Protein AF-A0A3M1HBL1-F1 (afdb_monomer)

Structure (mmCIF, N/CA/C/O backbone):
data_AF-A0A3M1HBL1-F1
#
_entry.id   AF-A0A3M1HBL1-F1
#
loop_
_atom_site.group_PDB
_atom_site.id
_atom_site.type_symbol
_atom_site.label_atom_id
_atom_site.label_alt_id
_atom_site.label_comp_id
_atom_site.label_asym_id
_atom_site.label_entity_id
_atom_site.label_seq_id
_atom_site.pdbx_PDB_ins_code
_atom_site.Cartn_x
_atom_site.Cartn_y
_atom_site.Cartn_z
_atom_site.occupancy
_atom_site.B_iso_or_equiv
_atom_site.auth_seq_id
_atom_site.auth_comp_id
_atom_site.auth_asym_id
_atom_site.auth_atom_id
_atom_site.pdbx_PDB_model_num
ATOM 1 N N . MET A 1 1 ? 3.962 16.143 -16.458 1.00 35.56 1 MET A N 1
ATOM 2 C CA . MET A 1 1 ? 2.927 15.581 -15.560 1.00 35.56 1 MET A CA 1
ATOM 3 C C . MET A 1 1 ? 3.289 14.121 -15.331 1.00 35.56 1 MET A C 1
ATOM 5 O O . MET A 1 1 ? 3.624 13.489 -16.328 1.00 35.56 1 MET A O 1
ATOM 9 N N . PRO A 1 2 ? 3.335 13.607 -14.090 1.00 46.78 2 PRO A N 1
ATOM 10 C CA . PRO A 1 2 ? 3.704 12.214 -13.854 1.00 46.78 2 PRO A CA 1
ATOM 11 C C . PRO A 1 2 ? 2.556 11.257 -14.205 1.00 46.78 2 PRO A C 1
ATOM 13 O O . PRO A 1 2 ? 1.390 11.564 -13.966 1.00 46.78 2 PRO A O 1
ATOM 16 N N . VAL A 1 3 ? 2.911 10.101 -14.770 1.00 53.88 3 VAL A N 1
ATOM 17 C CA . VAL A 1 3 ? 1.978 9.070 -15.245 1.00 53.88 3 VAL A CA 1
ATOM 18 C C . VAL A 1 3 ? 1.611 8.136 -14.086 1.00 53.88 3 VAL A C 1
ATOM 20 O O . VAL A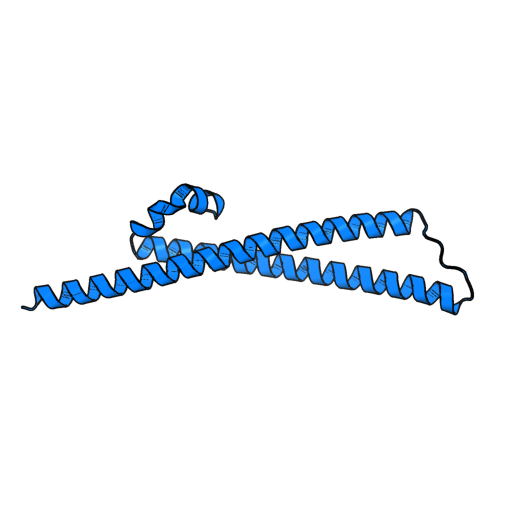 1 3 ? 2.450 7.369 -13.615 1.00 53.88 3 VAL A O 1
ATOM 23 N N . GLY A 1 4 ? 0.369 8.208 -13.596 1.00 60.81 4 GLY A N 1
ATOM 24 C CA . GLY A 1 4 ? -0.141 7.341 -12.517 1.00 60.81 4 GLY A CA 1
ATOM 25 C C . GLY A 1 4 ? -0.510 5.921 -12.983 1.00 60.81 4 GLY A C 1
ATOM 26 O O . GLY A 1 4 ? -0.608 5.667 -14.183 1.00 60.81 4 GLY A O 1
ATOM 27 N N . ILE A 1 5 ? -0.782 4.990 -12.047 1.00 66.19 5 ILE A N 1
ATOM 28 C CA . ILE A 1 5 ? -1.245 3.615 -12.366 1.00 66.19 5 ILE A CA 1
ATOM 29 C C . ILE A 1 5 ? -2.470 3.635 -13.292 1.00 66.19 5 ILE A C 1
ATOM 31 O O . ILE A 1 5 ? -2.560 2.829 -14.216 1.00 66.19 5 ILE A O 1
ATOM 35 N N . GLU A 1 6 ? -3.407 4.561 -13.079 1.00 63.94 6 GLU A N 1
ATOM 36 C CA . GLU A 1 6 ? -4.592 4.697 -13.934 1.00 63.94 6 GLU A CA 1
ATOM 37 C C . GLU A 1 6 ? -4.242 5.064 -15.382 1.00 63.94 6 GLU A C 1
ATOM 39 O O . GLU A 1 6 ? -4.877 4.569 -16.314 1.00 63.94 6 GLU A O 1
ATOM 44 N N . GLU A 1 7 ? -3.208 5.881 -15.600 1.00 64.06 7 GLU A N 1
ATOM 45 C CA . GLU A 1 7 ? -2.714 6.166 -16.948 1.00 64.06 7 GLU A CA 1
ATOM 46 C C . GLU A 1 7 ? -1.941 4.980 -17.533 1.00 64.06 7 GLU A C 1
ATOM 48 O O . GLU A 1 7 ? -2.054 4.726 -18.730 1.00 64.06 7 GLU A O 1
ATOM 53 N N . MET A 1 8 ? -1.217 4.207 -16.715 1.00 64.25 8 MET A N 1
ATOM 54 C CA . MET A 1 8 ? -0.540 2.984 -17.169 1.00 64.25 8 MET A CA 1
ATOM 55 C C . MET A 1 8 ? -1.518 1.862 -17.532 1.00 64.25 8 MET A C 1
ATOM 57 O O . MET A 1 8 ? -1.302 1.182 -18.530 1.00 64.25 8 MET A O 1
ATOM 61 N N . LYS A 1 9 ? -2.627 1.703 -16.794 1.00 65.75 9 LYS A N 1
ATOM 62 C CA . LYS A 1 9 ? -3.722 0.780 -17.148 1.00 65.75 9 LYS A CA 1
ATOM 63 C C . LYS A 1 9 ? -4.352 1.146 -18.494 1.00 65.75 9 LYS A C 1
ATOM 65 O O . LYS A 1 9 ? -4.619 0.258 -19.296 1.00 65.75 9 LYS A O 1
ATOM 70 N N . LYS A 1 10 ? -4.535 2.442 -18.776 1.00 67.50 10 LYS A N 1
ATOM 71 C CA . LYS A 1 10 ? -4.998 2.925 -20.094 1.00 67.50 10 LYS A CA 1
ATOM 72 C C . LYS A 1 10 ? -3.956 2.727 -21.200 1.00 67.50 10 LYS A C 1
ATOM 74 O O . LYS A 1 10 ? -4.321 2.601 -22.362 1.00 67.50 10 LYS A O 1
ATOM 79 N N . LYS A 1 11 ? -2.674 2.689 -20.837 1.00 58.66 11 LYS A N 1
ATOM 80 C CA . LYS A 1 11 ? -1.521 2.518 -21.729 1.00 58.66 11 LYS A CA 1
ATOM 81 C C . LYS A 1 11 ? -0.954 1.087 -21.704 1.00 58.66 11 LYS A C 1
ATOM 83 O O . LYS A 1 11 ? 0.223 0.910 -22.002 1.00 58.66 11 LYS A O 1
ATOM 88 N N . GLY A 1 12 ? -1.763 0.077 -21.363 1.00 55.12 12 GLY A N 1
ATOM 89 C CA . GLY A 1 12 ? -1.325 -1.317 -21.177 1.00 55.12 12 GLY A CA 1
ATOM 90 C C . GLY A 1 12 ? -0.524 -1.913 -22.346 1.00 55.12 12 GLY A C 1
ATOM 91 O O . GLY A 1 12 ? 0.402 -2.684 -22.104 1.00 55.12 12 GLY A O 1
ATOM 92 N N . ASP A 1 13 ? -0.791 -1.476 -23.582 1.00 54.62 13 ASP A N 1
ATOM 93 C CA . ASP A 1 13 ? -0.042 -1.878 -24.784 1.00 54.62 13 ASP A CA 1
ATOM 94 C C . ASP A 1 13 ? 1.206 -1.013 -25.064 1.00 54.62 13 ASP A C 1
ATOM 96 O O . ASP A 1 13 ? 2.123 -1.435 -25.767 1.00 54.62 13 ASP A O 1
ATOM 100 N N . ALA A 1 14 ? 1.302 0.183 -24.475 1.00 59.66 14 ALA A N 1
ATOM 101 C CA . ALA A 1 14 ? 2.342 1.161 -24.796 1.00 59.66 14 ALA A CA 1
ATOM 102 C C . ALA A 1 14 ? 3.688 0.875 -24.112 1.00 59.66 14 ALA A C 1
ATOM 104 O O . ALA A 1 14 ? 4.720 1.280 -24.635 1.00 59.66 14 ALA A O 1
ATOM 105 N N . LEU A 1 15 ? 3.723 0.131 -22.994 1.00 64.31 15 LEU A N 1
ATOM 106 C CA . LEU A 1 15 ? 4.977 -0.260 -22.316 1.00 64.31 15 LEU A CA 1
ATOM 107 C C . LEU A 1 15 ? 5.958 -0.986 -23.254 1.00 64.31 15 LEU A C 1
ATOM 109 O O . LEU A 1 15 ? 7.170 -0.947 -23.041 1.00 64.31 15 LEU A O 1
ATOM 113 N N . ALA A 1 16 ? 5.449 -1.663 -24.288 1.00 65.38 16 ALA A N 1
ATOM 114 C CA . ALA A 1 16 ? 6.265 -2.371 -25.264 1.00 65.38 16 ALA A CA 1
ATOM 115 C C . ALA A 1 16 ? 7.074 -1.436 -26.185 1.00 65.38 16 ALA A C 1
ATOM 117 O O . ALA A 1 16 ? 8.092 -1.877 -26.729 1.00 65.38 16 ALA A O 1
ATOM 118 N N . GLU A 1 17 ? 6.651 -0.183 -26.335 1.00 73.44 17 GLU A N 1
ATOM 119 C CA . GLU A 1 17 ? 7.204 0.781 -27.294 1.00 73.44 17 GLU A CA 1
ATOM 120 C C . GLU A 1 17 ? 7.992 1.914 -26.627 1.00 73.44 17 GLU A C 1
ATOM 122 O O . GLU A 1 17 ? 8.711 2.642 -27.312 1.00 73.44 17 GLU A O 1
ATOM 127 N N . LEU A 1 18 ? 7.910 2.046 -25.299 1.00 75.88 18 LEU A N 1
AT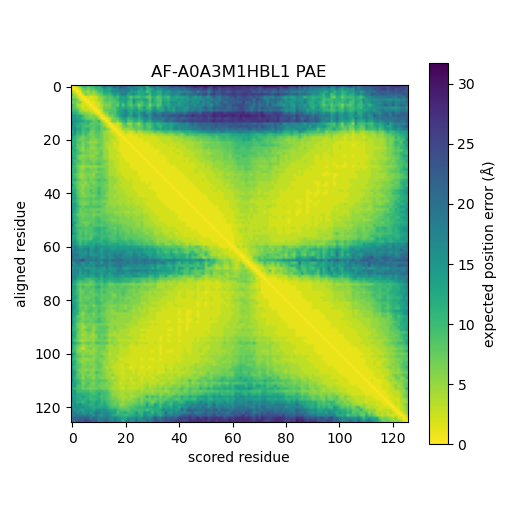OM 128 C CA . LEU A 1 18 ? 8.613 3.107 -24.580 1.00 75.88 18 LEU A CA 1
ATOM 129 C C . LEU A 1 18 ? 10.140 2.906 -24.603 1.00 75.88 18 LEU A C 1
ATOM 131 O O . LEU A 1 18 ? 10.628 1.780 -24.427 1.00 75.88 18 LEU A O 1
ATOM 135 N N . PRO A 1 19 ? 10.915 3.993 -24.769 1.00 83.12 19 PRO A N 1
ATOM 136 C CA . PRO A 1 19 ? 12.365 3.952 -24.662 1.00 83.12 19 PRO A CA 1
ATOM 137 C C . PRO A 1 19 ? 12.812 3.612 -23.234 1.00 83.12 19 PRO A C 1
ATOM 139 O O . PRO A 1 19 ? 12.086 3.781 -22.254 1.00 83.12 19 PRO A O 1
ATOM 142 N N . LEU A 1 20 ? 14.051 3.124 -23.111 1.00 84.38 20 LEU A N 1
ATOM 143 C CA . LEU A 1 20 ? 14.616 2.667 -21.837 1.00 84.38 20 LEU A CA 1
ATOM 144 C C . LEU A 1 20 ? 14.604 3.767 -20.768 1.00 84.38 20 LEU A C 1
ATOM 146 O O . LEU A 1 20 ? 14.395 3.475 -19.596 1.00 84.38 20 LEU A O 1
ATOM 150 N N . GLU A 1 21 ? 14.851 5.002 -21.180 1.00 86.75 21 GLU A N 1
ATOM 151 C CA . GLU A 1 21 ? 14.898 6.177 -20.323 1.00 86.75 21 GLU A CA 1
ATOM 152 C C . GLU A 1 21 ? 13.516 6.469 -19.707 1.00 86.75 21 GLU A C 1
ATOM 154 O O . GLU A 1 21 ? 13.409 6.588 -18.490 1.00 86.75 21 GLU A O 1
ATOM 159 N N . GLU A 1 22 ? 12.442 6.437 -20.502 1.00 84.62 22 GLU A N 1
ATOM 160 C CA . GLU A 1 22 ? 11.065 6.608 -20.006 1.00 84.62 22 GLU A CA 1
ATOM 161 C C . GLU A 1 22 ? 10.636 5.455 -19.087 1.00 84.62 22 GLU A C 1
ATOM 163 O O . GLU A 1 22 ? 9.992 5.670 -18.061 1.00 84.62 22 GLU A O 1
ATOM 168 N N . LEU A 1 23 ? 11.050 4.222 -19.404 1.00 83.81 23 LEU A N 1
ATOM 169 C CA . LEU A 1 23 ? 10.833 3.069 -18.527 1.00 83.81 23 LEU A CA 1
ATOM 170 C C . LEU A 1 23 ? 11.529 3.241 -17.167 1.00 83.81 23 LEU A C 1
ATOM 172 O O . LEU A 1 23 ? 10.984 2.820 -16.147 1.00 83.81 23 LEU A O 1
ATOM 176 N N . MET A 1 24 ? 12.717 3.852 -17.137 1.00 88.50 24 MET A N 1
ATOM 177 C CA . MET A 1 24 ? 13.429 4.151 -15.891 1.00 88.50 24 MET A CA 1
ATOM 178 C C . MET A 1 24 ? 12.721 5.244 -15.086 1.00 88.50 24 MET A C 1
ATOM 180 O O . MET A 1 24 ? 12.467 5.035 -13.904 1.00 88.50 24 MET A O 1
ATOM 184 N N . GLU A 1 25 ? 12.318 6.346 -15.722 1.00 89.25 25 GLU A N 1
ATOM 185 C CA . GLU A 1 25 ? 11.571 7.424 -15.056 1.00 89.25 25 GLU A CA 1
ATOM 186 C C . GLU A 1 25 ? 10.247 6.925 -14.457 1.00 89.25 25 GLU A C 1
ATOM 188 O O . GLU A 1 25 ? 9.892 7.258 -13.324 1.00 89.25 25 GLU A O 1
ATOM 193 N N . MET A 1 26 ? 9.530 6.065 -15.187 1.00 85.06 26 MET A N 1
ATOM 194 C CA . MET A 1 26 ? 8.314 5.418 -14.692 1.00 85.06 26 MET A CA 1
ATOM 195 C C . MET A 1 26 ? 8.592 4.506 -13.494 1.00 85.06 26 MET A C 1
ATOM 197 O O . MET A 1 26 ? 7.816 4.509 -12.538 1.00 85.06 26 MET A O 1
ATOM 201 N N . ALA A 1 27 ? 9.682 3.732 -13.521 1.00 89.19 27 ALA A N 1
ATOM 202 C CA . ALA A 1 27 ? 10.057 2.870 -12.402 1.00 89.19 27 ALA A CA 1
ATOM 203 C C . ALA A 1 27 ? 10.397 3.677 -11.143 1.00 89.19 27 ALA A C 1
ATOM 205 O O . ALA A 1 27 ? 9.933 3.328 -10.055 1.00 89.19 27 ALA A O 1
ATOM 206 N N . ASP A 1 28 ? 11.156 4.763 -11.284 1.00 91.94 28 ASP A N 1
ATOM 207 C CA . ASP A 1 28 ? 11.525 5.631 -10.164 1.00 91.94 28 ASP A CA 1
ATOM 208 C C . ASP A 1 28 ? 10.276 6.259 -9.533 1.00 91.94 28 ASP A C 1
ATOM 210 O O . ASP A 1 28 ? 10.088 6.196 -8.317 1.00 91.94 28 ASP A O 1
ATOM 214 N N . HIS A 1 29 ? 9.356 6.768 -10.359 1.00 89.25 29 HIS A N 1
ATOM 215 C CA . HIS A 1 29 ? 8.097 7.335 -9.881 1.00 89.25 29 HIS A CA 1
ATOM 216 C C . HIS A 1 29 ? 7.225 6.307 -9.143 1.00 89.25 29 HIS A C 1
ATOM 218 O O . HIS A 1 29 ? 6.761 6.568 -8.033 1.00 89.25 29 HIS A O 1
ATOM 224 N N . LEU A 1 30 ? 7.011 5.122 -9.729 1.00 90.06 30 LEU A N 1
ATOM 225 C CA . LEU A 1 30 ? 6.214 4.069 -9.087 1.00 90.06 30 LEU A CA 1
ATOM 226 C C . LEU A 1 30 ? 6.853 3.582 -7.782 1.00 90.06 30 LEU A C 1
ATOM 228 O O . LEU A 1 30 ? 6.130 3.212 -6.865 1.00 90.06 30 LEU A O 1
ATOM 232 N N . THR A 1 31 ? 8.184 3.594 -7.685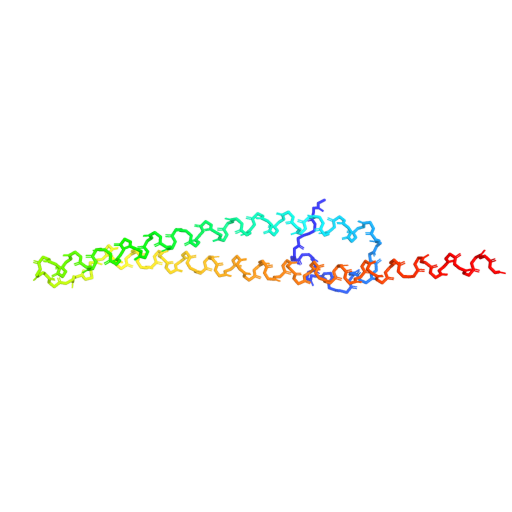 1.00 92.00 31 THR A N 1
ATOM 233 C CA . THR A 1 31 ? 8.897 3.233 -6.452 1.00 92.00 31 THR A CA 1
ATOM 234 C C . THR A 1 31 ? 8.619 4.249 -5.345 1.00 92.00 31 THR A C 1
ATOM 236 O O . THR A 1 31 ? 8.291 3.854 -4.230 1.00 92.00 31 THR A O 1
ATOM 239 N N . ILE A 1 32 ? 8.671 5.549 -5.656 1.00 94.25 32 ILE A N 1
ATOM 240 C CA . ILE A 1 32 ? 8.361 6.621 -4.694 1.00 94.25 32 ILE A CA 1
ATOM 241 C C . ILE A 1 32 ? 6.913 6.515 -4.201 1.00 94.25 32 ILE A C 1
ATOM 243 O O . ILE A 1 32 ? 6.654 6.591 -2.999 1.00 94.25 32 ILE A O 1
ATOM 247 N N . GLU A 1 33 ? 5.966 6.318 -5.119 1.00 92.31 33 GLU A N 1
ATOM 248 C CA . GLU A 1 33 ? 4.552 6.160 -4.772 1.00 92.31 33 GLU A CA 1
ATOM 249 C C . GLU A 1 33 ? 4.312 4.898 -3.930 1.00 92.31 33 GLU A C 1
ATOM 251 O O . GLU A 1 33 ? 3.633 4.966 -2.906 1.00 92.31 33 GLU A O 1
ATOM 256 N N . LEU A 1 34 ? 4.937 3.771 -4.291 1.00 94.00 34 LEU A N 1
ATOM 257 C CA . LEU A 1 34 ? 4.867 2.532 -3.518 1.00 94.00 34 LEU A CA 1
ATOM 258 C C . LEU A 1 34 ? 5.415 2.716 -2.098 1.00 94.00 34 LEU A C 1
ATOM 260 O O . LEU A 1 34 ? 4.807 2.234 -1.146 1.00 94.00 34 LEU A O 1
ATOM 264 N N . GLU A 1 35 ? 6.543 3.405 -1.922 1.00 95.81 35 GLU A N 1
ATOM 265 C CA . GLU A 1 35 ? 7.101 3.672 -0.591 1.00 95.81 35 GLU A CA 1
ATOM 266 C C . GLU A 1 35 ? 6.161 4.527 0.263 1.00 95.81 35 GLU A C 1
ATOM 268 O O . GLU A 1 35 ? 5.966 4.254 1.452 1.00 95.81 35 GLU A O 1
ATOM 273 N N . LYS A 1 36 ? 5.567 5.561 -0.336 1.00 95.69 36 LYS A N 1
ATOM 274 C CA . LYS A 1 36 ? 4.619 6.446 0.343 1.00 95.69 36 LYS A CA 1
ATOM 275 C C . LYS A 1 36 ? 3.380 5.680 0.804 1.00 95.69 36 LYS A C 1
ATOM 277 O O . LYS A 1 36 ? 3.024 5.764 1.980 1.00 95.69 36 LYS A O 1
ATOM 282 N N . ASP A 1 37 ? 2.775 4.906 -0.087 1.00 94.81 37 ASP A N 1
ATOM 283 C CA . ASP A 1 37 ? 1.555 4.154 0.200 1.00 94.81 37 ASP A CA 1
ATOM 284 C C . ASP A 1 37 ? 1.827 2.955 1.124 1.00 94.81 37 ASP A C 1
ATOM 286 O O . ASP A 1 37 ? 0.992 2.597 1.952 1.00 94.81 37 ASP A O 1
ATOM 290 N N . THR A 1 38 ? 3.025 2.364 1.075 1.00 95.12 38 THR A N 1
ATOM 291 C CA . THR A 1 38 ? 3.459 1.353 2.057 1.00 95.12 38 THR A CA 1
ATOM 292 C C . THR A 1 38 ? 3.517 1.945 3.464 1.00 95.12 38 THR A C 1
ATOM 294 O O . THR A 1 38 ? 2.956 1.366 4.394 1.00 95.12 38 THR A O 1
ATOM 297 N N . ARG A 1 39 ? 4.103 3.138 3.632 1.00 96.81 39 ARG A N 1
ATOM 298 C CA . ARG A 1 39 ? 4.110 3.832 4.934 1.00 96.81 39 ARG A CA 1
ATOM 299 C C . ARG A 1 39 ? 2.703 4.202 5.401 1.00 96.81 39 ARG A C 1
ATOM 301 O O . ARG A 1 39 ? 2.442 4.226 6.601 1.00 96.81 39 ARG A O 1
ATOM 308 N N . GLU A 1 40 ? 1.797 4.529 4.483 1.00 95.31 40 GLU A N 1
ATOM 309 C CA . GLU A 1 40 ? 0.394 4.783 4.821 1.00 95.31 40 GLU A CA 1
ATOM 310 C C . GLU A 1 40 ? -0.310 3.507 5.309 1.00 95.31 40 GLU A C 1
ATOM 312 O O . GLU A 1 40 ? -0.962 3.533 6.355 1.00 95.31 40 GLU A O 1
ATOM 317 N N . ALA A 1 41 ? -0.109 2.375 4.628 1.00 95.62 41 ALA A N 1
ATOM 318 C CA . ALA A 1 41 ? -0.623 1.078 5.065 1.00 95.62 41 ALA A CA 1
ATOM 319 C C . ALA A 1 41 ? -0.112 0.700 6.467 1.00 95.62 41 ALA A C 1
ATOM 321 O O . ALA A 1 41 ? -0.907 0.329 7.329 1.00 95.62 41 ALA A O 1
ATOM 322 N N . GLU A 1 42 ? 1.186 0.873 6.735 1.00 96.94 42 GLU A N 1
ATOM 323 C CA . GLU A 1 42 ? 1.779 0.628 8.060 1.00 96.94 42 GLU A CA 1
ATOM 324 C C . GLU A 1 42 ? 1.128 1.485 9.159 1.00 96.94 42 GLU A C 1
ATOM 326 O O . GLU A 1 42 ? 0.903 1.013 10.278 1.00 96.94 42 GLU A O 1
ATOM 331 N N . ARG A 1 43 ? 0.777 2.744 8.853 1.00 96.12 43 ARG A N 1
ATOM 332 C CA . ARG A 1 43 ? 0.067 3.623 9.797 1.00 96.12 43 ARG A CA 1
ATOM 333 C C . ARG A 1 43 ? -1.336 3.112 10.100 1.00 96.12 43 ARG A C 1
ATOM 335 O O . ARG A 1 43 ? -1.710 3.084 11.272 1.00 96.12 43 ARG A O 1
ATOM 342 N N . PHE A 1 44 ? -2.095 2.694 9.087 1.00 96.38 44 PHE A N 1
ATOM 343 C CA . PHE A 1 44 ? -3.420 2.106 9.305 1.00 96.38 44 PHE A CA 1
ATOM 344 C C . PHE A 1 44 ? -3.333 0.806 10.110 1.00 96.38 44 PHE A C 1
ATOM 346 O O . PHE A 1 44 ? -4.081 0.637 11.071 1.00 96.38 44 PHE A O 1
ATOM 353 N N . GLU A 1 45 ? -2.381 -0.080 9.804 1.00 96.25 45 GLU A N 1
ATOM 354 C CA . GLU A 1 45 ? -2.157 -1.309 10.579 1.00 96.25 45 GLU A CA 1
ATOM 355 C C . GLU A 1 45 ? -1.837 -1.021 12.050 1.00 96.25 45 GLU A C 1
ATOM 357 O O . GLU A 1 45 ? -2.340 -1.708 12.946 1.00 96.25 45 GLU A O 1
ATOM 362 N N . ALA A 1 46 ? -1.030 0.009 12.320 1.00 96.19 46 ALA A N 1
ATOM 363 C CA . ALA A 1 46 ? -0.744 0.451 13.679 1.00 96.19 46 ALA A CA 1
ATOM 364 C C . ALA A 1 46 ? -2.003 0.984 14.387 1.00 96.19 46 ALA A C 1
ATOM 366 O O . ALA A 1 46 ? -2.258 0.605 15.531 1.00 96.19 46 ALA A O 1
ATOM 367 N N . GLN A 1 47 ? -2.814 1.806 13.712 1.00 95.19 47 GLN A N 1
ATOM 368 C CA . GLN A 1 47 ? -4.078 2.324 14.255 1.00 95.19 47 GLN A CA 1
ATOM 369 C C . GLN A 1 47 ? -5.063 1.195 14.584 1.00 95.19 47 GLN A C 1
ATOM 371 O O . GLN A 1 47 ? -5.553 1.123 15.711 1.00 95.19 47 GLN A O 1
ATOM 376 N N . ILE A 1 48 ? -5.284 0.269 13.645 1.00 96.25 48 ILE A N 1
ATOM 377 C CA . ILE A 1 48 ? -6.136 -0.916 13.829 1.00 96.25 48 ILE A CA 1
ATOM 378 C C . ILE A 1 48 ? -5.669 -1.721 15.041 1.00 96.25 48 ILE A C 1
ATOM 380 O O . ILE A 1 48 ? -6.479 -2.112 15.883 1.00 96.25 4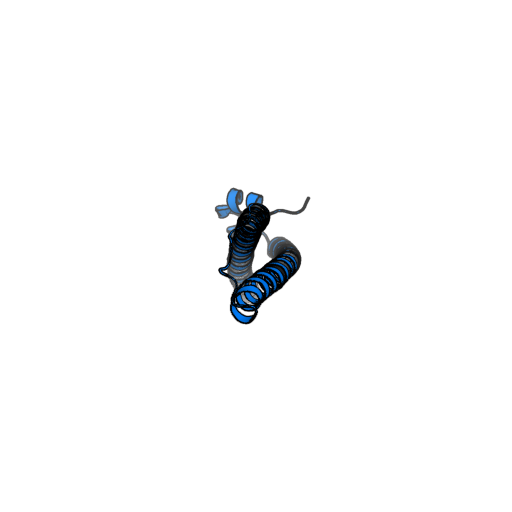8 ILE A O 1
ATOM 384 N N . ARG A 1 49 ? -4.357 -1.954 15.168 1.00 96.94 49 ARG A N 1
ATOM 385 C CA . ARG A 1 49 ? -3.783 -2.709 16.288 1.00 96.94 49 ARG A CA 1
ATOM 386 C C . ARG A 1 49 ? -4.072 -2.045 17.631 1.00 96.94 49 ARG A C 1
ATOM 388 O O . ARG A 1 49 ? -4.489 -2.736 18.558 1.00 96.94 49 ARG A O 1
ATOM 395 N N . VAL A 1 50 ? -3.862 -0.733 17.733 1.00 96.19 50 VAL A N 1
ATOM 396 C CA . VAL A 1 50 ? -4.124 0.032 18.963 1.00 96.19 50 VAL A CA 1
ATOM 397 C C . VAL A 1 50 ? -5.604 -0.038 19.335 1.00 96.19 50 VAL A C 1
ATOM 399 O O . VAL A 1 50 ? -5.927 -0.352 20.479 1.00 96.19 50 VAL A O 1
ATOM 402 N N . ILE A 1 51 ? -6.503 0.176 18.371 1.00 95.00 51 ILE A N 1
ATOM 403 C CA . ILE A 1 51 ? -7.953 0.140 18.608 1.00 95.00 51 ILE A CA 1
ATOM 404 C C . ILE A 1 51 ? -8.394 -1.263 19.045 1.00 95.00 51 ILE A C 1
ATOM 406 O O . ILE A 1 51 ? -9.066 -1.408 20.065 1.00 95.00 51 ILE A O 1
ATOM 410 N N . LYS A 1 52 ? -7.966 -2.319 18.339 1.00 95.31 52 LYS A N 1
ATOM 411 C CA . LYS A 1 52 ? -8.289 -3.710 18.703 1.00 95.31 52 LYS A CA 1
ATOM 412 C C . LYS A 1 52 ? -7.783 -4.080 20.096 1.00 95.31 52 LYS A C 1
ATOM 414 O O . LYS A 1 52 ? -8.496 -4.756 20.838 1.00 95.31 52 LYS A O 1
ATOM 419 N N . GLN A 1 53 ? -6.583 -3.629 20.464 1.00 95.81 53 GLN A N 1
ATOM 420 C CA . GLN A 1 53 ? -6.030 -3.850 21.799 1.00 95.81 53 GLN A CA 1
ATOM 421 C C . GLN A 1 53 ? -6.862 -3.134 22.873 1.00 95.81 53 GLN A C 1
ATOM 423 O O . GLN A 1 53 ? -7.250 -3.768 23.852 1.00 95.81 53 GLN A O 1
ATOM 428 N N . ALA A 1 54 ? -7.223 -1.866 22.658 1.00 91.88 54 ALA A N 1
ATOM 429 C CA . ALA A 1 54 ? -8.063 -1.108 23.586 1.00 91.88 54 ALA A CA 1
ATOM 430 C C . ALA A 1 54 ? -9.454 -1.746 23.769 1.00 91.88 54 ALA A C 1
ATOM 432 O O . ALA A 1 54 ? -9.936 -1.890 24.892 1.00 91.88 54 ALA A O 1
ATOM 433 N N . LEU A 1 55 ? -10.083 -2.206 22.681 1.00 92.38 55 LEU A N 1
ATOM 434 C CA . LEU A 1 55 ? -11.372 -2.906 22.735 1.00 92.38 55 LEU A CA 1
ATOM 435 C C . LEU A 1 55 ? -11.280 -4.237 23.493 1.00 92.38 55 LEU A C 1
ATOM 437 O O . LEU A 1 55 ? -12.206 -4.607 24.220 1.00 92.38 55 LEU A O 1
ATOM 441 N N . LYS A 1 56 ? -10.169 -4.965 23.336 1.00 92.38 56 LYS A N 1
ATOM 442 C CA . LYS A 1 56 ? -9.908 -6.201 24.080 1.00 92.38 56 LYS A CA 1
ATOM 443 C C . LYS A 1 56 ? -9.762 -5.922 25.576 1.00 92.38 56 LYS A C 1
ATOM 445 O O . LYS A 1 56 ? -10.418 -6.587 26.375 1.00 92.38 56 LYS A O 1
ATOM 450 N N . GLU A 1 57 ? -8.957 -4.932 25.946 1.00 92.12 57 GLU A N 1
ATOM 451 C CA . GLU A 1 57 ? -8.757 -4.527 27.341 1.00 92.12 57 GLU A CA 1
ATOM 452 C C . GLU A 1 57 ? -10.061 -4.062 27.989 1.00 92.12 57 GLU A C 1
ATOM 454 O O . GLU A 1 57 ? -10.363 -4.463 29.111 1.00 92.12 57 GLU A O 1
ATOM 459 N N . TYR A 1 58 ? -10.879 -3.302 27.259 1.00 88.69 58 TYR A N 1
ATOM 460 C CA . TYR A 1 58 ? -12.198 -2.875 27.718 1.00 88.69 58 TYR A CA 1
ATOM 461 C C . TYR A 1 58 ? -13.116 -4.073 28.024 1.00 88.69 58 TYR A C 1
ATOM 463 O O . TYR A 1 58 ? -13.679 -4.164 29.117 1.00 88.69 58 TYR A O 1
ATOM 471 N N . LYS A 1 59 ? -13.195 -5.055 27.112 1.00 87.62 59 LYS A N 1
ATOM 472 C CA . LYS A 1 59 ? -13.964 -6.299 27.319 1.00 87.62 59 LYS A CA 1
ATOM 473 C C . LYS A 1 59 ? -13.454 -7.122 28.502 1.00 87.62 59 LYS A C 1
ATOM 475 O O . LYS A 1 59 ? -14.246 -7.697 29.251 1.00 87.62 59 LYS A O 1
ATOM 480 N N . GLU A 1 60 ? -12.137 -7.230 28.654 1.00 89.75 60 GLU A N 1
ATOM 481 C CA . GLU A 1 60 ? -11.515 -7.962 29.760 1.00 89.75 60 GLU A CA 1
ATOM 482 C C . GLU A 1 60 ? -11.712 -7.252 31.105 1.00 89.75 60 GLU A C 1
ATOM 484 O O . GLU A 1 60 ? -11.943 -7.923 32.113 1.00 89.75 60 GLU A O 1
ATOM 489 N N . GLY A 1 61 ? -11.684 -5.917 31.122 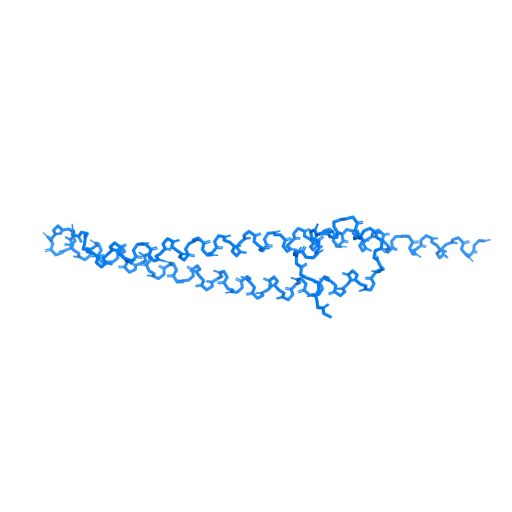1.00 88.12 61 GLY A N 1
ATOM 490 C CA . GLY A 1 61 ? -11.958 -5.091 32.296 1.00 88.12 61 GLY A CA 1
ATOM 491 C C . GLY A 1 61 ? -13.346 -5.354 32.872 1.00 88.12 61 GLY A C 1
ATOM 492 O O . GLY A 1 61 ? -13.461 -5.685 34.051 1.00 88.12 61 GLY A O 1
ATOM 493 N N . SER A 1 62 ? -14.386 -5.348 32.029 1.00 82.38 62 SER A N 1
ATOM 494 C CA . SER A 1 62 ? -15.754 -5.653 32.479 1.00 82.38 62 SER A CA 1
ATOM 495 C C . SER A 1 62 ? -15.858 -7.041 33.120 1.00 82.38 62 SER A C 1
ATOM 497 O O . SER A 1 62 ? -16.480 -7.191 34.172 1.00 82.38 62 SER A O 1
ATOM 499 N N . LYS A 1 63 ? -15.191 -8.053 32.540 1.00 82.81 63 LYS A N 1
ATOM 500 C CA . LYS A 1 63 ? -15.164 -9.414 33.101 1.00 82.81 63 LYS A CA 1
ATOM 501 C C . LYS A 1 63 ? -14.464 -9.475 34.459 1.00 82.81 63 LYS A C 1
ATOM 503 O O . LYS A 1 63 ? -14.962 -10.151 35.355 1.00 82.81 63 LYS A O 1
ATOM 508 N N . LYS A 1 64 ? -13.323 -8.793 34.616 1.00 86.56 64 LYS A N 1
ATOM 509 C CA . LYS A 1 64 ? -12.564 -8.762 35.882 1.00 86.56 64 LYS A CA 1
ATOM 510 C C . LYS A 1 64 ? -13.353 -8.113 37.016 1.00 86.56 64 LYS A C 1
ATOM 512 O O . LYS A 1 64 ? -13.211 -8.517 38.163 1.00 86.56 64 LYS A O 1
ATOM 517 N N . GLU A 1 65 ? -14.213 -7.158 36.692 1.00 84.75 65 GLU A N 1
ATOM 518 C CA . GLU A 1 65 ? -15.091 -6.484 37.651 1.00 84.75 65 GLU A CA 1
ATOM 519 C C . GLU A 1 65 ? -16.390 -7.258 37.932 1.00 84.75 65 GLU A C 1
ATOM 521 O O . GLU A 1 65 ? -17.273 -6.752 38.622 1.00 84.75 65 GLU A O 1
ATOM 526 N N . GLY A 1 66 ? -16.545 -8.470 37.383 1.00 83.44 66 GLY A N 1
ATOM 527 C CA . GLY A 1 66 ? -17.757 -9.276 37.538 1.00 83.44 66 GLY A CA 1
ATOM 528 C C . GLY A 1 66 ? -18.983 -8.693 36.828 1.00 83.44 66 GLY A C 1
ATOM 529 O O . GLY A 1 66 ? -20.104 -9.136 37.075 1.00 83.44 66 GLY A O 1
ATOM 530 N N . ARG A 1 67 ? -18.791 -7.706 35.944 1.00 84.06 67 ARG A N 1
ATOM 531 C CA . ARG A 1 67 ? -19.859 -7.063 35.177 1.00 84.06 67 ARG A CA 1
ATOM 532 C C . ARG A 1 67 ? -20.052 -7.778 33.843 1.00 84.06 67 ARG A C 1
ATOM 534 O O . ARG A 1 67 ? -19.099 -8.203 33.188 1.00 84.06 67 ARG A O 1
ATOM 541 N N . ARG A 1 68 ? -21.307 -7.902 33.407 1.00 81.44 68 ARG A N 1
ATOM 542 C CA . ARG A 1 68 ? -21.601 -8.351 32.043 1.00 81.44 68 ARG A CA 1
ATOM 543 C C . ARG A 1 68 ? -21.204 -7.225 31.090 1.00 81.44 68 ARG A C 1
ATOM 545 O O . ARG A 1 68 ? -21.606 -6.087 31.294 1.00 81.44 68 ARG A O 1
ATOM 552 N N . PHE A 1 69 ? -20.388 -7.5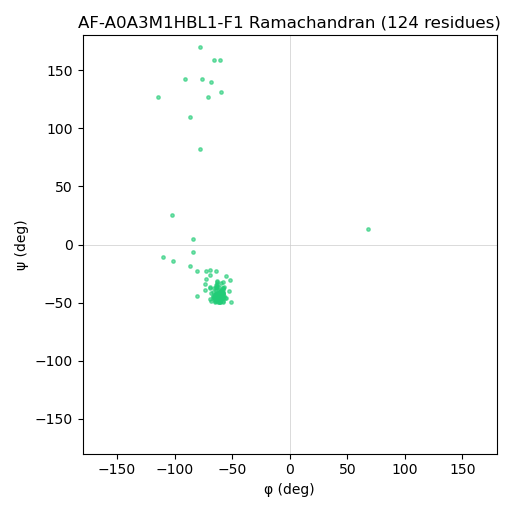44 30.090 1.00 83.06 69 PHE A N 1
ATOM 553 C CA . PHE A 1 69 ? -20.029 -6.597 29.038 1.00 83.06 69 PHE A CA 1
ATOM 554 C C . PHE A 1 69 ? -21.291 -6.139 28.296 1.00 83.06 69 PHE A C 1
ATOM 556 O O . PHE A 1 69 ? -22.100 -6.982 27.898 1.00 83.06 69 PHE A O 1
ATOM 563 N N . GLU A 1 70 ? -21.437 -4.829 28.118 1.00 84.12 70 GLU A N 1
ATOM 564 C CA . GLU A 1 70 ? -22.547 -4.212 27.397 1.00 84.12 70 GLU A CA 1
ATOM 565 C C . GLU A 1 70 ? -22.020 -3.536 26.129 1.00 84.12 70 GLU A C 1
ATOM 567 O O . GLU A 1 70 ? -21.088 -2.732 26.173 1.00 84.12 70 GLU A O 1
ATOM 572 N N . GLU A 1 71 ? -22.613 -3.882 24.987 1.00 85.00 71 GLU A N 1
ATOM 573 C CA . GLU A 1 71 ? -22.321 -3.245 23.704 1.00 85.00 71 GLU A CA 1
ATOM 574 C C . GLU A 1 71 ? -23.033 -1.897 23.629 1.00 85.00 71 GLU A C 1
ATOM 576 O O . GLU A 1 71 ? -24.123 -1.772 23.064 1.00 85.00 71 GLU A O 1
ATOM 581 N N . THR A 1 72 ? -22.403 -0.894 24.234 1.00 89.19 72 THR A N 1
ATOM 582 C CA . THR A 1 72 ? -22.862 0.494 24.186 1.00 89.19 72 THR A CA 1
ATOM 583 C C . THR A 1 72 ? -22.889 1.019 22.749 1.00 89.19 72 THR A C 1
ATOM 585 O O . THR A 1 72 ? -22.187 0.511 21.870 1.00 89.19 72 THR A O 1
ATOM 588 N N . ASP A 1 73 ? -23.665 2.074 22.502 1.00 92.44 73 ASP A N 1
ATOM 589 C CA . ASP A 1 73 ? -23.700 2.715 21.181 1.00 92.44 73 ASP A CA 1
ATOM 590 C C . ASP A 1 73 ? -22.314 3.231 20.773 1.00 92.44 73 ASP A C 1
ATOM 592 O O . ASP A 1 73 ? -21.865 2.973 19.660 1.00 92.44 73 ASP A O 1
ATOM 596 N N . LEU A 1 74 ? -21.562 3.801 21.722 1.00 88.69 74 LEU A N 1
ATOM 597 C CA . LEU A 1 74 ? -20.166 4.191 21.515 1.00 88.69 74 LEU A CA 1
ATOM 598 C C . LEU A 1 74 ? -19.281 3.008 21.084 1.00 88.69 74 LEU A C 1
ATOM 600 O O . LEU A 1 74 ? -18.439 3.155 20.204 1.00 88.69 74 LEU A O 1
ATOM 604 N N . TYR A 1 75 ? -19.449 1.826 21.687 1.00 90.88 75 TYR A N 1
ATOM 605 C CA . TYR A 1 75 ? -18.687 0.642 21.283 1.00 90.88 75 TYR A CA 1
ATOM 606 C C . TYR A 1 75 ? -18.993 0.257 19.830 1.00 90.88 75 TYR A C 1
ATOM 608 O O . TYR A 1 75 ? -18.071 -0.041 19.072 1.00 90.88 75 TYR A O 1
ATOM 616 N N . LYS A 1 76 ? -20.267 0.298 19.425 1.00 92.69 76 LYS A N 1
ATOM 617 C CA . LYS A 1 76 ? -20.673 0.004 18.043 1.00 92.69 76 LYS A CA 1
ATOM 618 C C . LYS A 1 76 ? -20.106 1.029 17.064 1.00 92.69 76 LYS A C 1
ATOM 620 O O . LYS A 1 76 ? -19.582 0.629 16.033 1.00 92.69 76 LYS A O 1
ATOM 625 N N . GLU A 1 77 ? -20.137 2.315 17.407 1.00 94.12 77 GLU A N 1
ATOM 626 C CA . GLU A 1 77 ? -19.530 3.380 16.596 1.00 94.12 77 GLU A CA 1
ATOM 627 C C . GLU A 1 77 ? -18.025 3.159 16.388 1.00 94.12 77 GLU A C 1
ATOM 629 O O . GLU A 1 77 ? -17.528 3.306 15.272 1.00 94.12 77 GLU A O 1
ATOM 634 N N . ILE A 1 78 ? -17.301 2.744 17.434 1.00 93.44 78 ILE A N 1
ATOM 635 C CA . ILE A 1 78 ? -15.870 2.425 17.327 1.00 93.44 78 ILE A CA 1
ATOM 636 C C . ILE A 1 78 ? -15.636 1.222 16.406 1.00 93.44 78 ILE A C 1
ATOM 638 O O . ILE A 1 78 ? -14.666 1.230 15.650 1.00 93.44 78 ILE A O 1
ATOM 642 N N . ILE A 1 79 ? -16.492 0.196 16.456 1.00 93.69 79 ILE A N 1
ATOM 643 C CA . ILE A 1 79 ? -16.395 -0.955 15.547 1.00 93.69 79 ILE A CA 1
ATOM 644 C C . ILE A 1 79 ? -16.628 -0.520 14.099 1.00 93.69 79 ILE A C 1
ATOM 646 O O . ILE A 1 79 ? -15.787 -0.815 13.260 1.00 93.69 79 ILE A O 1
ATOM 650 N N . THR A 1 80 ? -17.678 0.253 13.814 1.00 95.19 80 THR A N 1
ATOM 651 C CA . THR A 1 80 ? -17.925 0.776 12.460 1.00 95.19 80 THR A CA 1
ATOM 652 C C . THR A 1 80 ? -16.737 1.597 11.949 1.00 95.19 80 THR A C 1
ATOM 654 O O . THR A 1 80 ? -16.283 1.413 10.825 1.00 95.19 80 THR A O 1
ATOM 657 N N . PHE A 1 81 ? -16.171 2.465 12.792 1.00 94.06 81 PHE A N 1
ATOM 658 C CA . PHE A 1 81 ? -14.983 3.240 12.437 1.00 94.06 81 PHE A CA 1
ATOM 659 C C . PHE A 1 81 ? -13.746 2.361 12.189 1.00 94.06 81 PHE A C 1
ATOM 661 O O . PHE A 1 81 ? -12.924 2.665 11.324 1.00 94.06 81 PHE A O 1
ATOM 668 N N . LEU A 1 82 ? -13.588 1.276 12.953 1.00 95.75 82 LEU A N 1
ATOM 669 C CA . LEU A 1 82 ? -12.516 0.308 12.743 1.00 95.75 82 LEU A CA 1
ATOM 670 C C . LEU A 1 82 ? -12.667 -0.390 11.389 1.00 95.75 82 LEU A C 1
ATOM 672 O O . LEU A 1 82 ? -11.681 -0.478 10.659 1.00 95.75 82 LEU A O 1
ATOM 676 N N . ASP A 1 83 ? -13.881 -0.819 11.048 1.00 95.81 83 ASP A N 1
ATOM 677 C CA . ASP A 1 83 ? -14.193 -1.454 9.766 1.00 95.81 83 ASP A CA 1
ATOM 678 C C . ASP A 1 83 ? -13.877 -0.499 8.598 1.00 95.81 83 ASP A C 1
ATOM 680 O O . ASP A 1 83 ? -13.192 -0.884 7.648 1.00 95.81 83 ASP A O 1
ATOM 684 N N . ASP A 1 84 ? -14.234 0.787 8.713 1.00 96.38 84 ASP A N 1
ATOM 685 C CA . ASP A 1 84 ? -13.891 1.815 7.718 1.00 96.38 84 ASP A CA 1
ATOM 686 C C . ASP A 1 84 ? -12.369 1.959 7.511 1.00 96.38 84 ASP A C 1
ATOM 688 O O . ASP A 1 84 ? -11.890 2.147 6.384 1.00 96.38 84 ASP A O 1
ATOM 692 N N . ILE A 1 85 ? -11.572 1.893 8.588 1.00 94.56 85 ILE A N 1
ATOM 693 C CA . ILE A 1 85 ? -10.103 1.929 8.491 1.00 94.56 85 ILE A CA 1
ATOM 694 C C . ILE A 1 85 ? -9.578 0.654 7.826 1.00 94.56 85 ILE A C 1
ATOM 696 O O . ILE A 1 85 ? -8.666 0.735 6.999 1.00 94.56 85 ILE A O 1
ATOM 700 N N . GLU A 1 86 ? -10.130 -0.509 8.164 1.00 96.00 86 GLU A N 1
ATOM 701 C CA . GLU A 1 86 ? -9.744 -1.785 7.558 1.00 96.00 86 GLU A CA 1
ATOM 702 C C . GLU A 1 86 ? -10.014 -1.796 6.053 1.00 96.00 86 GLU A C 1
ATOM 704 O O . GLU A 1 86 ? -9.136 -2.178 5.276 1.00 96.00 86 GLU A O 1
ATOM 709 N N . GLU A 1 87 ? -11.156 -1.267 5.614 1.00 96.69 87 GLU A N 1
ATOM 710 C CA . GLU A 1 87 ? -11.433 -1.097 4.190 1.00 96.69 87 GLU A CA 1
A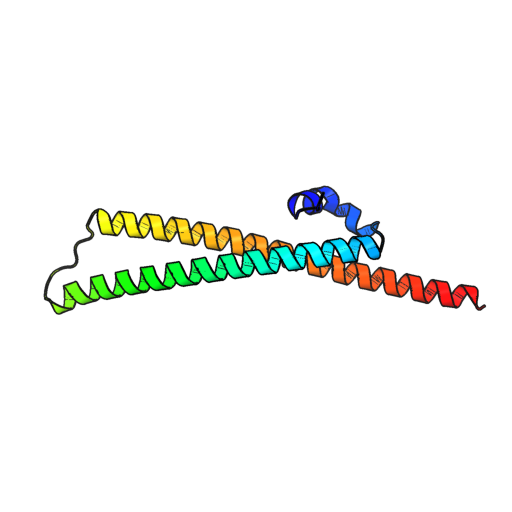TOM 711 C C . GLU A 1 87 ? -10.427 -0.166 3.503 1.00 96.69 87 GLU A C 1
ATOM 713 O O . GLU A 1 87 ? -9.992 -0.418 2.375 1.00 96.69 87 GLU A O 1
ATOM 718 N N . ARG A 1 88 ? -10.043 0.938 4.159 1.00 95.00 88 ARG A N 1
ATOM 719 C CA . ARG A 1 88 ? -9.020 1.853 3.625 1.00 95.00 88 ARG A CA 1
ATOM 720 C C . ARG A 1 88 ? -7.665 1.166 3.511 1.00 95.00 88 ARG A C 1
ATOM 722 O O . ARG A 1 88 ? -7.016 1.321 2.477 1.00 95.00 88 ARG A O 1
ATOM 729 N N . LEU A 1 89 ? -7.257 0.406 4.526 1.00 96.19 89 LEU A N 1
ATOM 730 C CA . LEU A 1 89 ? -6.025 -0.379 4.496 1.00 96.19 89 LEU A CA 1
ATOM 731 C C . LEU A 1 89 ? -6.031 -1.361 3.323 1.00 96.19 89 LEU A C 1
ATOM 733 O O . LEU A 1 89 ? -5.046 -1.438 2.589 1.00 96.19 89 LEU A O 1
ATOM 737 N N . GLU A 1 90 ? -7.137 -2.075 3.121 1.00 96.12 90 GLU A N 1
ATOM 738 C CA . GLU A 1 90 ? -7.258 -3.040 2.031 1.00 96.12 90 GLU A CA 1
ATOM 739 C C . GLU A 1 90 ? -7.127 -2.357 0.664 1.00 96.12 90 GLU A C 1
ATOM 741 O O . GLU A 1 90 ? -6.354 -2.803 -0.184 1.00 96.12 90 GLU A O 1
ATOM 746 N N . ARG A 1 91 ? -7.775 -1.200 0.472 1.00 94.00 91 ARG A N 1
ATOM 747 C CA . ARG A 1 91 ? -7.629 -0.403 -0.759 1.00 94.00 91 ARG A CA 1
ATOM 748 C C . ARG A 1 91 ? -6.175 -0.000 -1.026 1.00 94.00 91 ARG A C 1
ATOM 750 O O . ARG A 1 91 ? -5.714 -0.114 -2.163 1.00 94.00 91 ARG A O 1
ATOM 757 N N . VAL A 1 92 ? -5.437 0.431 -0.001 1.00 92.69 92 VAL A N 1
ATOM 758 C CA . VAL A 1 92 ? -4.010 0.780 -0.135 1.00 92.69 92 VAL A CA 1
ATOM 759 C C . VAL A 1 92 ? -3.164 -0.459 -0.454 1.00 92.69 92 VAL A C 1
ATOM 761 O O . VAL A 1 92 ? -2.295 -0.401 -1.321 1.00 92.69 92 VAL A O 1
ATOM 764 N N . LYS A 1 93 ? -3.438 -1.610 0.172 1.00 93.06 93 LYS A N 1
ATOM 765 C CA . LYS A 1 93 ? -2.728 -2.870 -0.110 1.00 93.06 93 LYS A CA 1
ATOM 766 C C . LYS A 1 93 ? -2.936 -3.358 -1.537 1.00 93.06 93 LYS A C 1
ATOM 768 O O . LYS A 1 93 ? -1.963 -3.741 -2.188 1.00 93.06 93 LYS A O 1
ATOM 773 N N . VAL A 1 94 ? -4.169 -3.298 -2.040 1.00 92.69 94 VAL A N 1
ATOM 774 C CA . VAL A 1 94 ? -4.476 -3.618 -3.441 1.00 92.69 94 VAL A CA 1
ATOM 775 C C . VAL A 1 94 ? -3.673 -2.707 -4.368 1.00 92.69 94 VAL A C 1
ATOM 777 O O . VAL A 1 94 ? -2.975 -3.197 -5.255 1.00 92.69 94 VAL A O 1
ATOM 780 N N . LYS A 1 95 ? -3.679 -1.394 -4.109 1.00 90.56 95 LYS A N 1
ATOM 781 C CA . LYS A 1 95 ? -2.909 -0.407 -4.879 1.00 90.56 95 LYS A CA 1
ATOM 782 C C . LYS A 1 95 ? -1.396 -0.689 -4.854 1.00 90.56 95 LYS A C 1
ATOM 784 O O . LYS A 1 95 ? -0.756 -0.674 -5.904 1.00 90.56 95 LYS A O 1
ATOM 789 N N . ASN A 1 96 ? -0.833 -1.047 -3.698 1.00 92.88 96 ASN A N 1
ATOM 790 C CA . ASN A 1 96 ? 0.563 -1.491 -3.562 1.00 92.88 96 ASN A CA 1
ATOM 791 C C . ASN A 1 96 ? 0.868 -2.740 -4.397 1.00 92.88 96 ASN A C 1
ATOM 793 O O . ASN A 1 96 ? 1.899 -2.797 -5.071 1.00 92.88 96 ASN A O 1
ATOM 797 N N . GLY A 1 97 ? -0.044 -3.715 -4.414 1.00 89.88 97 GLY A N 1
ATOM 798 C CA . GLY A 1 97 ? 0.058 -4.885 -5.286 1.00 89.88 97 GLY A CA 1
ATOM 799 C C . GLY A 1 97 ? 0.103 -4.516 -6.774 1.00 89.88 97 GLY A C 1
ATOM 800 O O . GLY A 1 97 ? 0.890 -5.090 -7.535 1.00 89.88 97 GLY A O 1
ATOM 801 N N . GLU A 1 98 ? -0.680 -3.517 -7.191 1.00 89.44 98 GLU A N 1
ATOM 802 C CA . GLU A 1 98 ? -0.653 -2.999 -8.562 1.00 89.44 98 GLU A CA 1
ATOM 803 C C . GLU A 1 98 ? 0.692 -2.338 -8.889 1.00 89.44 98 GLU A C 1
ATOM 805 O O . GLU A 1 98 ? 1.311 -2.713 -9.888 1.00 89.44 98 GLU A O 1
ATOM 810 N N . TYR A 1 99 ? 1.194 -1.435 -8.035 1.00 89.94 99 TYR A N 1
ATOM 811 C CA . TYR A 1 99 ? 2.517 -0.812 -8.202 1.00 89.94 99 TYR A CA 1
ATOM 812 C C . TYR A 1 99 ? 3.615 -1.861 -8.414 1.00 89.94 99 TYR A C 1
ATOM 814 O O . TYR A 1 99 ? 4.386 -1.779 -9.373 1.00 89.94 99 TYR A O 1
ATOM 822 N N . ILE A 1 100 ? 3.656 -2.882 -7.552 1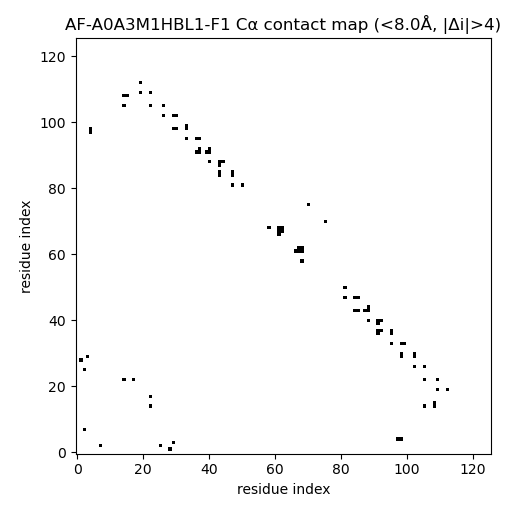.00 90.69 100 ILE A N 1
ATOM 823 C CA . ILE A 1 100 ? 4.640 -3.968 -7.621 1.00 90.69 100 ILE A CA 1
ATOM 824 C C . ILE A 1 100 ? 4.531 -4.715 -8.956 1.00 90.69 100 ILE A C 1
ATOM 826 O O . ILE A 1 100 ? 5.543 -4.963 -9.615 1.00 90.69 100 ILE A O 1
ATOM 830 N N . THR A 1 101 ? 3.311 -5.039 -9.388 1.00 89.25 101 THR A N 1
ATOM 831 C CA . THR A 1 101 ? 3.065 -5.739 -10.658 1.00 89.25 101 THR A CA 1
ATOM 832 C C . THR A 1 101 ? 3.592 -4.938 -11.853 1.00 89.25 101 THR A C 1
ATOM 834 O O . THR A 1 101 ? 4.288 -5.490 -12.712 1.00 89.25 101 THR A O 1
ATOM 837 N N . PHE A 1 102 ? 3.341 -3.627 -11.886 1.00 86.38 102 PHE A N 1
ATOM 838 C CA . PHE A 1 102 ? 3.864 -2.745 -12.933 1.00 86.38 102 PHE A CA 1
ATOM 839 C C . PHE A 1 102 ? 5.391 -2.634 -12.898 1.00 86.38 102 PHE A C 1
ATOM 841 O O . PHE A 1 102 ? 6.035 -2.746 -13.942 1.00 86.38 102 PHE A O 1
ATOM 848 N N . LEU A 1 103 ? 5.994 -2.493 -11.715 1.00 89.75 103 LEU A N 1
ATOM 849 C CA . LEU A 1 103 ? 7.452 -2.469 -11.563 1.00 89.75 103 LEU A CA 1
ATOM 850 C C . LEU A 1 103 ? 8.106 -3.751 -12.104 1.00 89.75 103 LEU A C 1
ATOM 852 O O . LEU A 1 103 ? 9.139 -3.684 -12.776 1.00 89.75 103 LEU A O 1
ATOM 856 N N . PHE A 1 104 ? 7.494 -4.920 -11.885 1.00 91.50 104 PHE A N 1
ATOM 857 C CA . PHE A 1 104 ? 7.959 -6.177 -12.477 1.00 91.50 104 PHE A CA 1
ATOM 858 C C . PHE A 1 104 ? 7.880 -6.173 -14.010 1.00 91.50 104 PHE A C 1
ATOM 860 O O . PHE A 1 104 ? 8.846 -6.582 -14.665 1.00 91.50 104 PHE A O 1
ATOM 867 N N . ALA A 1 105 ? 6.775 -5.691 -14.587 1.00 87.88 105 ALA A N 1
ATOM 868 C CA . ALA A 1 105 ? 6.621 -5.562 -16.037 1.00 87.88 105 ALA A CA 1
ATOM 869 C C . ALA A 1 105 ? 7.677 -4.622 -16.645 1.00 87.88 105 ALA A C 1
ATOM 871 O O . ALA A 1 105 ? 8.354 -4.996 -17.608 1.00 87.88 105 ALA A O 1
ATOM 872 N N . ILE A 1 106 ? 7.900 -3.456 -16.030 1.00 88.12 106 ILE A N 1
ATOM 873 C CA . ILE A 1 106 ? 8.933 -2.501 -16.449 1.00 88.12 106 ILE A CA 1
ATOM 874 C C . ILE A 1 106 ? 10.321 -3.144 -16.366 1.00 88.12 106 ILE A C 1
ATOM 876 O O . ILE A 1 106 ? 11.081 -3.120 -17.335 1.00 88.12 106 ILE A O 1
ATOM 880 N N . LYS A 1 107 ? 10.654 -3.801 -15.247 1.00 90.81 107 LYS A N 1
ATOM 881 C CA . LYS A 1 107 ? 11.942 -4.487 -15.066 1.00 90.81 107 LYS A CA 1
ATOM 882 C C . LYS A 1 107 ? 12.190 -5.551 -16.137 1.00 90.81 107 LYS A C 1
ATOM 884 O O . LYS A 1 107 ? 13.306 -5.643 -16.655 1.00 90.81 107 LYS A O 1
ATOM 889 N N . LYS A 1 108 ? 11.167 -6.338 -16.488 1.00 91.06 108 LYS A N 1
ATOM 890 C CA . LYS A 1 108 ? 11.245 -7.327 -17.572 1.00 91.06 108 LYS A CA 1
ATOM 891 C C . LYS A 1 108 ? 11.560 -6.644 -18.904 1.00 91.06 108 LYS A C 1
ATOM 893 O O . LYS A 1 108 ? 12.521 -7.035 -19.571 1.00 91.06 108 LYS A O 1
ATOM 898 N N . LYS A 1 109 ? 10.825 -5.581 -19.239 1.00 87.81 109 LYS A N 1
ATOM 899 C CA . LYS A 1 109 ? 10.998 -4.835 -20.489 1.00 87.81 109 LYS A CA 1
ATOM 900 C C . LYS A 1 109 ? 12.371 -4.170 -20.600 1.00 87.81 109 LYS A C 1
ATOM 902 O O . LYS A 1 109 ? 13.042 -4.309 -21.621 1.00 87.81 109 LYS A O 1
ATOM 907 N N . MET A 1 110 ? 12.853 -3.543 -19.526 1.00 89.38 110 MET A N 1
ATOM 908 C CA . MET A 1 110 ? 14.213 -2.995 -19.468 1.00 89.38 110 MET A CA 1
ATOM 909 C C . MET A 1 110 ? 15.277 -4.071 -19.744 1.00 89.38 110 MET A C 1
ATOM 911 O O . MET A 1 110 ? 16.293 -3.802 -20.389 1.00 89.38 110 MET A O 1
ATOM 915 N N . GLY A 1 111 ? 15.056 -5.302 -19.269 1.00 91.38 111 GLY A N 1
ATOM 916 C CA . GLY A 1 111 ? 15.922 -6.446 -19.550 1.00 91.38 111 GLY A CA 1
ATOM 917 C C . GLY A 1 111 ? 15.957 -6.830 -21.033 1.00 91.38 111 GLY A C 1
ATOM 918 O O . GLY A 1 111 ? 17.035 -7.107 -21.563 1.00 91.38 111 GLY A O 1
ATOM 919 N N . GLU A 1 112 ? 14.808 -6.813 -21.708 1.00 90.75 112 GLU A N 1
ATOM 920 C CA . GLU A 1 112 ? 14.684 -7.075 -23.149 1.00 90.75 112 GLU A CA 1
ATOM 921 C C . GLU A 1 112 ? 15.381 -5.989 -23.983 1.00 90.75 112 GLU A C 1
ATOM 923 O O . GLU A 1 112 ? 16.203 -6.305 -24.846 1.00 90.75 112 GLU A O 1
ATOM 928 N N . GLU A 1 113 ? 15.151 -4.712 -23.669 1.00 87.81 113 GLU A N 1
ATOM 929 C CA . GLU A 1 113 ? 15.773 -3.586 -24.379 1.00 87.81 113 GLU A CA 1
ATOM 930 C C . GLU A 1 113 ? 17.303 -3.575 -24.230 1.00 87.81 113 GLU A C 1
ATOM 932 O O . GLU A 1 113 ? 18.047 -3.339 -25.189 1.00 87.81 113 GLU A O 1
ATOM 937 N N . ARG A 1 114 ? 17.818 -3.934 -23.045 1.00 88.19 114 ARG A N 1
ATOM 938 C CA . ARG A 1 114 ? 19.265 -4.097 -22.830 1.00 88.19 114 ARG A CA 1
ATOM 939 C C . ARG A 1 114 ? 19.863 -5.235 -23.664 1.00 88.19 114 ARG A C 1
ATOM 941 O O . ARG A 1 114 ? 21.014 -5.110 -24.087 1.00 88.19 114 ARG A O 1
ATOM 948 N N . LYS A 1 115 ? 19.131 -6.333 -23.897 1.00 90.31 115 LYS A N 1
ATOM 949 C CA . LYS A 1 115 ? 19.592 -7.446 -24.753 1.00 90.31 115 LYS A CA 1
ATOM 950 C C . LYS A 1 115 ? 19.668 -7.015 -26.220 1.00 90.31 115 LYS A C 1
ATOM 952 O O . LYS A 1 115 ? 20.742 -7.131 -26.808 1.00 90.31 115 LYS A O 1
ATOM 957 N N . LYS A 1 116 ? 18.613 -6.384 -26.749 1.00 87.25 116 LYS A N 1
ATOM 958 C CA . LYS A 1 116 ? 18.590 -5.842 -28.122 1.00 87.25 116 LYS A CA 1
ATOM 959 C C . LYS A 1 116 ? 19.739 -4.860 -28.383 1.00 87.25 116 LYS A C 1
ATOM 961 O O . LYS A 1 116 ? 20.459 -4.985 -29.373 1.00 87.25 116 LYS A O 1
ATOM 966 N N . LYS A 1 117 ? 19.992 -3.917 -27.457 1.00 85.69 117 LYS A N 1
ATOM 967 C CA . LYS A 1 117 ? 21.117 -2.962 -27.567 1.00 85.69 117 LYS A CA 1
ATOM 968 C C . LYS A 1 117 ? 22.487 -3.664 -27.624 1.00 85.69 117 LYS A C 1
ATOM 970 O O . LYS A 1 117 ? 23.400 -3.154 -28.274 1.00 85.69 117 LYS A O 1
ATOM 975 N N . LYS A 1 118 ? 22.667 -4.809 -26.949 1.00 89.62 118 LYS A N 1
ATOM 976 C CA . LYS A 1 118 ? 23.920 -5.590 -26.999 1.00 89.62 118 LYS A CA 1
ATOM 977 C C . LYS A 1 118 ? 24.089 -6.328 -28.326 1.00 89.62 118 LYS A C 1
ATOM 979 O O . LYS A 1 118 ? 25.204 -6.360 -28.840 1.00 89.62 118 LYS A O 1
ATOM 984 N N . GLU A 1 119 ? 23.014 -6.883 -28.874 1.00 88.50 119 GLU A N 1
ATOM 985 C CA . GLU A 1 119 ? 23.021 -7.583 -30.164 1.00 88.50 119 GLU A CA 1
ATOM 986 C C . GLU A 1 119 ? 23.350 -6.623 -31.315 1.00 88.50 119 GLU A C 1
ATOM 988 O O . GLU A 1 119 ? 24.274 -6.883 -32.082 1.00 88.50 119 GLU A O 1
ATOM 993 N N . LEU A 1 120 ? 22.724 -5.441 -31.351 1.00 82.81 120 LEU A N 1
ATOM 994 C CA . LEU A 1 120 ? 23.001 -4.401 -32.356 1.00 82.81 120 LEU A CA 1
ATOM 995 C C . LEU A 1 120 ? 24.469 -3.939 -32.383 1.00 82.81 120 LEU A C 1
ATOM 997 O O . LEU A 1 120 ? 24.991 -3.583 -33.437 1.00 82.81 120 LEU A O 1
ATOM 1001 N N . LYS A 1 121 ? 25.157 -3.938 -31.233 1.00 85.81 121 LYS A N 1
ATOM 1002 C CA . LYS A 1 121 ? 26.589 -3.594 -31.160 1.00 85.81 121 LYS A CA 1
ATOM 1003 C C . LYS A 1 121 ? 27.502 -4.681 -31.734 1.00 85.81 121 LYS A C 1
ATOM 1005 O O . LYS A 1 121 ? 28.631 -4.360 -32.091 1.00 85.81 121 LYS A O 1
ATOM 1010 N N . ARG A 1 122 ? 27.051 -5.940 -31.792 1.00 84.69 122 ARG A N 1
ATOM 1011 C CA . ARG A 1 122 ? 27.824 -7.058 -32.359 1.00 84.69 122 ARG A CA 1
ATOM 1012 C C . ARG A 1 122 ? 27.738 -7.071 -33.886 1.00 84.69 122 ARG A C 1
ATOM 1014 O O . ARG A 1 122 ? 28.781 -7.112 -34.518 1.00 84.69 122 ARG A O 1
ATOM 1021 N N . PHE A 1 123 ? 26.548 -6.870 -34.455 1.00 79.75 123 PHE A N 1
ATOM 1022 C CA . PHE A 1 123 ? 26.345 -6.790 -35.913 1.00 79.75 123 PHE A CA 1
ATOM 1023 C C . PHE A 1 123 ? 27.045 -5.608 -36.604 1.00 79.75 123 PHE A C 1
ATOM 1025 O O . PHE A 1 123 ? 27.271 -5.664 -37.799 1.00 79.75 123 PHE A O 1
ATOM 1032 N N . LYS A 1 124 ? 27.379 -4.523 -35.889 1.00 81.75 124 LYS A N 1
ATOM 1033 C CA . LYS A 1 124 ? 28.131 -3.381 -36.457 1.00 81.75 124 LYS A CA 1
ATOM 1034 C C . LYS A 1 124 ? 29.655 -3.576 -36.467 1.00 81.75 124 LYS A C 1
ATOM 1036 O O . LYS A 1 124 ? 30.365 -2.683 -36.920 1.00 81.75 124 LYS A O 1
ATOM 1041 N N . LYS A 1 125 ? 30.157 -4.657 -35.860 1.00 76.94 125 LYS A N 1
ATOM 1042 C CA . LYS A 1 125 ? 31.591 -4.985 -35.796 1.00 76.94 125 LYS A CA 1
ATOM 1043 C C . LYS A 1 125 ? 32.008 -6.070 -36.795 1.00 76.94 125 LYS A C 1
ATOM 1045 O O . LYS A 1 125 ? 33.210 -6.236 -36.980 1.00 76.94 125 LYS A O 1
ATOM 1050 N N . GLU A 1 126 ? 31.045 -6.782 -37.372 1.00 58.06 126 GLU A N 1
ATOM 1051 C CA . GLU A 1 126 ? 31.207 -7.691 -38.517 1.00 58.06 126 GLU A CA 1
ATOM 1052 C C . GLU A 1 126 ? 30.857 -6.950 -39.811 1.00 58.06 126 GLU A C 1
ATOM 1054 O O . GLU A 1 126 ? 31.514 -7.239 -40.833 1.00 58.06 126 GLU A O 1
#

Radius of gyration: 24.33 Å; Cα contacts (8 Å, |Δi|>4): 49; chains: 1; bounding box: 55×25×76 Å

Secondary structure (DSSP, 8-state):
----HHHHHHTTTGGGTS-HHHHHHHHHHHHHHHHHHHHHHHHHHHHHHHHHHHHHHHHHHHHHTTPPP---HHHHHHHHHHHHHHHHHHHHHHHHHHHHHHHHHHHHHHHHHHHHHHHHHHHTT-

Nearest PDB structures (foldseek):
  4zws-assembly1_B  TM=6.685E-01  e=1.330E-01  Tequatrovirus T4
  6pyu-assembly1_B  TM=7.301E-01  e=4.961E-01  Homo sapiens
  8i21-assembly1_A  TM=4.783E-01  e=2.327E+00  Saccharomyces cerevisiae S288C
  3k29-assembly1_A  TM=5.341E-01  e=3.678E+00  Chlamydia trachomatis
  8i4v-assembly1_B  TM=4.107E-01  e=1.650E+00  Saccharomyces cerevisiae S288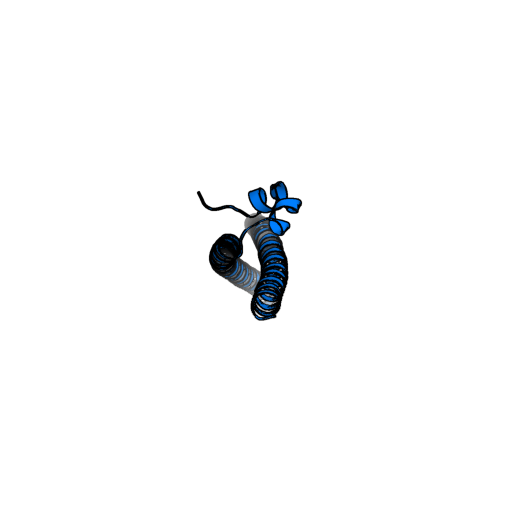C

pLDDT: mean 86.04, std 11.99, range [35.56, 96.94]

Mean predicted aligned error: 7.77 Å

Solvent-accessible surface area (backbone atoms only — not comparable to full-atom values): 7087 Å² total; per-residue (Å²): 134,87,83,47,70,74,54,47,64,76,36,66,76,49,71,82,73,57,54,67,67,58,48,48,55,52,44,54,51,46,49,54,52,38,54,54,47,49,56,50,35,53,50,42,54,51,50,53,50,52,51,55,49,52,55,49,52,54,53,50,48,31,51,76,72,74,41,82,75,73,90,43,71,69,55,52,53,52,50,54,53,49,51,55,47,51,54,50,34,50,54,44,51,54,51,44,53,50,42,52,53,50,47,50,53,44,54,53,49,50,53,51,56,55,50,54,60,54,53,58,60,52,68,75,75,110

Sequence (126 aa):
MPVGIEEMKKKGDALAELPLEELMEMADHLTIELEKDTREAERFEAQIRVIKQALKEYKEGSKKEGRRFEETDLYKEIITFLDDIEERLERVKVKNGEYITFLFAIKKKMGEERKKKKELKRFKKE

Foldseek 3Di:
DQQDLVNCVVCVVVLLPDDLVVLVVNLVVLVVVLVVLVVVLVVLVVVLVVLVVVLVVLCVVCVVVVHDDDCDPVNVVSVVVSVVSVVVSVVSVVSSVSSVVSSVVSVVSSVVNVVVVVVVVVVVVD